Protein AF-A0AAU1R051-F1 (afdb_monomer_lite)

Sequence (104 aa):
MRHAGHLREPRRSDRRRVPAAGIELLRSAAGGNPHTLVADEGACHWTDRVVDPTGLALGMIENTAVACLIHPEHGGTASPPAATSYAAGVSGPHHATACPAGIS

pLDDT: mean 72.98, std 16.53, range [33.25, 91.56]

Secondary structure (DSSP, 8-state):
-------PPPPGGG-EEPPTT-EEEE--TTS---EEEEESTTSEEEES----TTS-EEEEEEESS-EEEEETTTEEEEEPSEEEEEEESS--SS-PEEPPTT--

Radius of gyration: 13.63 Å; chains: 1; bounding box: 28×37×37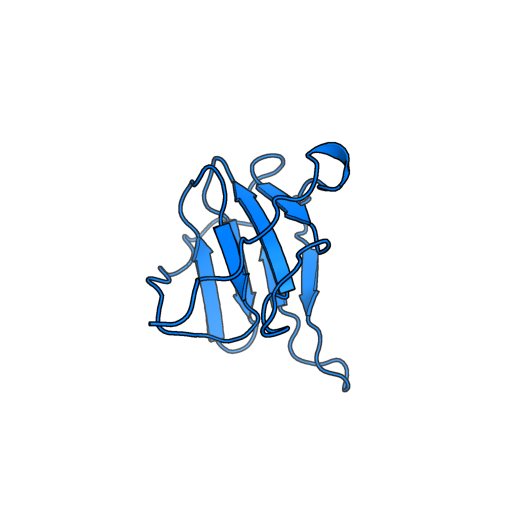 Å

Structure (mmCIF, N/CA/C/O backbone):
data_AF-A0AAU1R051-F1
#
_entry.id   AF-A0AAU1R051-F1
#
loop_
_atom_site.group_PDB
_atom_site.id
_atom_site.type_symbol
_atom_site.label_atom_id
_atom_site.label_alt_id
_atom_site.label_comp_id
_atom_site.label_asym_id
_atom_site.label_entity_id
_atom_site.label_seq_id
_atom_site.pdbx_PDB_ins_code
_atom_site.Cartn_x
_atom_site.Cartn_y
_atom_site.Cartn_z
_atom_site.occupancy
_atom_site.B_iso_or_equiv
_atom_site.auth_seq_id
_atom_site.auth_comp_id
_atom_site.auth_asym_id
_atom_site.auth_atom_id
_atom_site.pdbx_PDB_model_num
ATOM 1 N N . MET A 1 1 ? 17.284 20.217 -19.797 1.00 33.72 1 MET A N 1
ATOM 2 C CA . MET A 1 1 ? 15.942 20.222 -19.177 1.00 33.72 1 MET A CA 1
ATOM 3 C C . MET A 1 1 ? 15.154 19.077 -19.798 1.00 33.72 1 MET A C 1
ATOM 5 O O . MET A 1 1 ? 14.929 19.118 -20.998 1.00 33.72 1 MET A O 1
ATOM 9 N N . ARG A 1 2 ? 14.868 17.997 -19.058 1.00 38.28 2 ARG A N 1
ATOM 10 C CA . ARG A 1 2 ? 14.103 16.843 -19.567 1.00 38.28 2 ARG A CA 1
ATOM 11 C C . ARG A 1 2 ? 12.781 16.771 -18.809 1.00 38.28 2 ARG A C 1
ATOM 13 O O . ARG A 1 2 ? 12.779 16.831 -17.585 1.00 38.28 2 ARG A O 1
ATOM 20 N N . HIS A 1 3 ? 11.691 16.732 -19.569 1.00 34.09 3 HIS A N 1
ATOM 21 C CA . HIS A 1 3 ? 10.315 16.736 -19.092 1.00 34.09 3 HIS A CA 1
ATOM 22 C C . HIS A 1 3 ? 10.044 15.541 -18.172 1.00 34.09 3 HIS A C 1
ATOM 24 O O . HIS A 1 3 ? 10.305 14.399 -18.547 1.00 34.09 3 HIS A O 1
ATOM 30 N N . ALA A 1 4 ? 9.510 15.826 -16.983 1.00 42.25 4 ALA A N 1
ATOM 31 C CA . ALA A 1 4 ? 8.935 14.835 -16.089 1.00 42.25 4 ALA A CA 1
ATOM 32 C C . ALA A 1 4 ? 7.825 14.083 -16.839 1.00 42.25 4 ALA A C 1
ATOM 34 O O . ALA A 1 4 ? 6.837 14.685 -17.263 1.00 42.25 4 ALA A O 1
ATOM 35 N N . GLY A 1 5 ? 8.026 12.781 -17.057 1.00 44.75 5 GLY A N 1
ATOM 36 C CA . GLY A 1 5 ? 6.998 11.902 -17.600 1.00 44.75 5 GLY A CA 1
ATOM 37 C C . GLY A 1 5 ? 5.784 11.948 -16.681 1.00 44.75 5 GLY A C 1
ATOM 38 O O . GLY A 1 5 ? 5.907 11.747 -15.476 1.00 44.75 5 GLY A O 1
ATOM 39 N N . HIS A 1 6 ? 4.632 12.293 -17.243 1.00 50.25 6 HIS A N 1
ATOM 40 C CA . HIS A 1 6 ? 3.390 12.435 -16.502 1.00 50.25 6 HIS A CA 1
ATOM 41 C C . HIS A 1 6 ? 3.009 11.072 -15.911 1.00 50.25 6 HIS A C 1
ATOM 43 O O . HIS A 1 6 ? 2.668 10.151 -16.655 1.00 50.25 6 HIS A O 1
ATOM 49 N N . LEU A 1 7 ? 3.091 10.938 -14.586 1.00 55.56 7 LEU A N 1
ATOM 50 C CA . LEU A 1 7 ? 2.492 9.816 -13.873 1.00 55.56 7 LEU A CA 1
ATOM 51 C C . LEU A 1 7 ? 1.001 9.848 -14.194 1.00 55.56 7 LEU A C 1
ATOM 53 O O . LEU A 1 7 ? 0.305 10.809 -13.865 1.00 55.56 7 LEU A O 1
ATOM 57 N N . ARG A 1 8 ? 0.515 8.844 -14.921 1.00 58.75 8 ARG A N 1
ATOM 58 C CA . ARG A 1 8 ? -0.901 8.781 -15.259 1.00 58.75 8 ARG A CA 1
ATOM 59 C C . ARG A 1 8 ? -1.626 8.151 -14.085 1.00 58.75 8 ARG A C 1
ATOM 61 O O . ARG A 1 8 ? -1.357 6.998 -13.755 1.00 58.75 8 ARG A O 1
ATOM 68 N N . GLU A 1 9 ? -2.530 8.904 -13.468 1.00 57.38 9 GLU A N 1
ATOM 69 C CA . GLU A 1 9 ? -3.298 8.383 -12.345 1.00 57.38 9 GLU A CA 1
ATOM 70 C C . GLU A 1 9 ? -4.149 7.177 -12.791 1.00 57.38 9 GLU A C 1
ATOM 72 O O . GLU A 1 9 ? -4.902 7.272 -13.770 1.00 57.38 9 GLU A O 1
ATOM 77 N N . PRO A 1 10 ? -4.059 6.035 -12.092 1.00 60.72 10 PRO A N 1
ATOM 78 C CA . PRO A 1 10 ? -4.942 4.904 -12.307 1.00 60.72 10 PRO A CA 1
ATOM 79 C C . PRO A 1 10 ? -6.382 5.310 -12.007 1.00 60.72 10 PRO A C 1
ATOM 81 O O . PRO A 1 10 ? -6.654 6.078 -11.073 1.00 60.72 10 PRO A O 1
ATOM 84 N N . ARG A 1 11 ? -7.322 4.763 -12.787 1.00 67.06 11 ARG A N 1
ATOM 85 C CA . ARG A 1 11 ? -8.755 4.985 -12.566 1.00 67.06 11 ARG A CA 1
ATOM 86 C C . ARG A 1 11 ? -9.121 4.500 -11.163 1.00 67.06 11 ARG A C 1
ATOM 88 O O . ARG A 1 11 ? -8.622 3.470 -10.719 1.00 67.06 11 ARG A O 1
ATOM 95 N N . ARG A 1 12 ? -10.030 5.199 -10.468 1.00 62.81 12 ARG A N 1
ATOM 96 C CA . ARG A 1 12 ? -10.477 4.792 -9.116 1.00 62.81 12 ARG A CA 1
ATOM 97 C C . ARG A 1 12 ? -10.986 3.341 -9.061 1.00 62.81 12 ARG A C 1
ATOM 99 O O . ARG A 1 12 ? -10.823 2.701 -8.032 1.00 62.81 12 ARG A O 1
ATOM 106 N N . SER A 1 13 ? -11.539 2.816 -10.158 1.00 67.81 13 SER A N 1
ATOM 107 C CA . SER A 1 13 ? -12.001 1.423 -10.290 1.00 67.81 13 SER A CA 1
ATOM 108 C C . SER A 1 13 ? -10.895 0.369 -10.187 1.00 67.81 13 SER A C 1
ATOM 110 O O . SER A 1 13 ? -11.191 -0.793 -9.937 1.00 67.81 13 SER A O 1
ATOM 112 N N . ASP A 1 14 ? -9.637 0.759 -10.385 1.00 78.00 14 ASP A N 1
ATOM 113 C CA . ASP A 1 14 ? -8.492 -0.155 -10.425 1.00 78.00 14 ASP A CA 1
ATOM 114 C C . ASP A 1 14 ? -7.783 -0.267 -9.069 1.00 78.00 14 ASP A C 1
ATOM 116 O O . ASP A 1 14 ? -6.749 -0.928 -8.947 1.00 78.00 14 ASP A O 1
ATOM 120 N N . ARG A 1 15 ? -8.322 0.409 -8.050 1.00 84.75 15 ARG A N 1
ATOM 121 C CA . ARG A 1 15 ? -7.784 0.434 -6.693 1.00 84.75 15 ARG A CA 1
ATOM 122 C C . ARG A 1 15 ? -8.553 -0.550 -5.823 1.00 84.75 15 ARG A C 1
ATOM 124 O O . ARG A 1 15 ? -9.782 -0.563 -5.830 1.00 84.75 15 ARG A O 1
ATOM 131 N N . ARG A 1 16 ? -7.833 -1.345 -5.033 1.00 89.69 16 ARG A N 1
ATOM 132 C CA . ARG A 1 16 ? -8.419 -2.207 -3.998 1.00 89.69 16 ARG A CA 1
ATOM 133 C C . ARG A 1 16 ? -8.187 -1.611 -2.620 1.00 89.69 16 ARG A C 1
ATOM 135 O O . ARG A 1 16 ? -7.174 -0.955 -2.394 1.00 89.69 16 ARG A O 1
ATOM 142 N N . ARG A 1 17 ? -9.106 -1.859 -1.690 1.00 91.44 17 ARG A N 1
ATOM 143 C CA . ARG A 1 17 ? -8.895 -1.514 -0.278 1.00 91.44 17 ARG A CA 1
ATOM 144 C C . ARG A 1 17 ? -7.749 -2.344 0.291 1.00 91.44 17 ARG A C 1
ATOM 146 O O . ARG A 1 17 ? -7.635 -3.529 -0.026 1.00 91.44 17 ARG A O 1
ATOM 153 N N . VAL A 1 18 ? -6.930 -1.717 1.128 1.00 89.69 18 VAL A N 1
ATOM 154 C CA . VAL A 1 18 ? -5.991 -2.426 1.999 1.00 89.69 18 VAL A CA 1
ATOM 155 C C . VAL A 1 18 ? -6.816 -3.033 3.145 1.00 89.69 18 VAL A C 1
ATOM 157 O O . VAL A 1 18 ? -7.484 -2.276 3.853 1.00 89.69 18 VAL A O 1
ATOM 160 N N . PRO A 1 19 ? -6.874 -4.371 3.290 1.00 87.75 19 PRO A N 1
ATOM 161 C CA . PRO A 1 19 ? -7.527 -5.004 4.432 1.00 87.75 19 PRO A CA 1
ATOM 162 C C . PRO A 1 19 ? -6.708 -4.767 5.706 1.00 87.75 19 PRO A C 1
ATOM 164 O O . PRO A 1 19 ? -5.506 -4.528 5.615 1.00 87.75 19 PRO A O 1
ATOM 167 N N . ALA A 1 20 ? -7.330 -4.917 6.880 1.00 83.50 20 ALA A N 1
ATOM 168 C CA . ALA A 1 20 ? -6.631 -4.808 8.167 1.00 83.50 20 ALA A CA 1
ATOM 169 C C . ALA A 1 20 ? -5.415 -5.752 8.251 1.00 83.50 20 ALA A C 1
ATOM 171 O O . ALA A 1 20 ? -4.347 -5.352 8.673 1.00 83.50 20 ALA A O 1
ATOM 172 N N . ALA A 1 21 ? -5.524 -6.970 7.705 1.00 85.62 21 ALA A N 1
ATOM 173 C CA . ALA A 1 21 ? -4.406 -7.920 7.633 1.00 85.62 21 ALA A CA 1
ATOM 174 C C . ALA A 1 21 ? -3.211 -7.461 6.759 1.00 85.62 21 ALA A C 1
ATOM 176 O O . ALA A 1 21 ? -2.196 -8.153 6.692 1.00 85.62 21 ALA A O 1
ATOM 177 N N . GLY A 1 22 ? -3.335 -6.335 6.054 1.00 88.81 22 GLY A N 1
ATOM 178 C CA . GLY A 1 22 ? -2.326 -5.800 5.152 1.00 88.81 22 GLY A CA 1
ATOM 179 C C . GLY A 1 22 ? -2.250 -6.506 3.795 1.00 88.81 22 GLY A C 1
ATOM 180 O O . GLY A 1 22 ? -2.960 -7.468 3.495 1.00 88.81 22 GLY A O 1
ATOM 181 N N . ILE A 1 23 ? -1.384 -5.982 2.929 1.00 89.56 23 ILE A N 1
ATOM 182 C CA . ILE A 1 23 ? -1.088 -6.528 1.602 1.00 89.56 23 ILE A CA 1
ATOM 183 C C . ILE A 1 23 ? 0.417 -6.716 1.482 1.00 89.56 23 ILE A C 1
ATOM 185 O O . ILE A 1 23 ? 1.167 -5.750 1.578 1.00 89.56 23 ILE A O 1
ATOM 189 N N . GLU A 1 24 ? 0.860 -7.931 1.180 1.00 89.25 24 GLU A N 1
ATOM 190 C CA . GLU A 1 24 ? 2.238 -8.163 0.749 1.00 89.25 24 GLU A CA 1
ATOM 191 C C . GLU A 1 24 ? 2.444 -7.579 -0.660 1.00 89.25 24 GLU A C 1
ATOM 193 O O . GLU A 1 24 ? 1.764 -7.968 -1.612 1.00 89.25 24 GLU A O 1
ATOM 198 N N . LEU A 1 25 ? 3.347 -6.606 -0.783 1.00 85.31 25 LEU A N 1
ATOM 199 C CA . LEU A 1 25 ? 3.659 -5.916 -2.036 1.00 85.3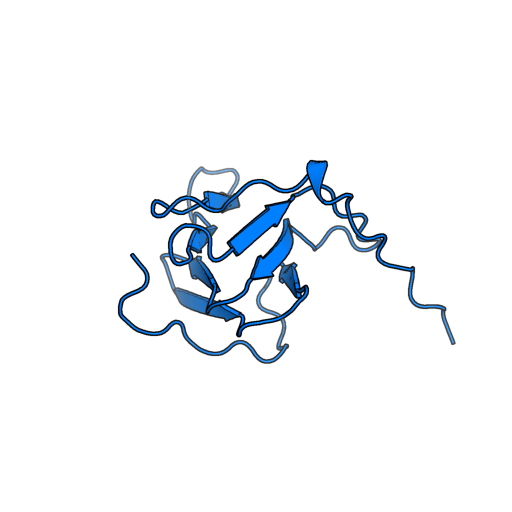1 25 LEU A CA 1
ATOM 200 C C . LEU A 1 25 ? 4.842 -6.539 -2.771 1.00 85.31 25 LEU A C 1
ATOM 202 O O . LEU A 1 25 ? 4.867 -6.569 -3.998 1.00 85.31 25 LEU A O 1
ATOM 206 N N . LEU A 1 26 ? 5.839 -7.003 -2.022 1.00 81.69 26 LEU A N 1
ATOM 207 C CA . LEU A 1 26 ? 7.073 -7.545 -2.569 1.00 81.69 26 LEU A CA 1
ATOM 208 C C . LEU A 1 26 ? 7.564 -8.682 -1.685 1.00 81.69 26 LEU A C 1
ATOM 210 O O . LEU A 1 26 ? 7.578 -8.558 -0.464 1.00 81.69 26 LEU A O 1
ATOM 214 N N . ARG A 1 27 ? 8.031 -9.753 -2.320 1.00 78.88 27 ARG A N 1
ATOM 215 C CA . ARG A 1 27 ? 8.766 -10.850 -1.694 1.00 78.88 27 ARG A CA 1
ATOM 216 C C . ARG A 1 27 ? 10.011 -11.116 -2.523 1.00 78.88 27 ARG A C 1
ATOM 218 O O . ARG A 1 27 ? 9.947 -11.106 -3.752 1.00 78.88 27 ARG A O 1
ATOM 225 N N . SER A 1 28 ? 11.140 -11.363 -1.866 1.00 69.75 28 SER A N 1
ATOM 226 C CA . SER A 1 28 ? 12.364 -11.754 -2.572 1.00 69.75 28 SER A CA 1
ATOM 227 C C . SER A 1 28 ? 12.124 -13.048 -3.351 1.00 69.75 28 SER A C 1
ATOM 229 O O . SER A 1 28 ? 11.358 -13.901 -2.907 1.00 69.75 28 SER A O 1
ATOM 231 N N . ALA A 1 29 ? 12.820 -13.256 -4.471 1.00 59.59 29 ALA A N 1
ATOM 232 C CA . ALA A 1 29 ? 12.658 -14.466 -5.290 1.00 59.59 29 ALA A CA 1
ATOM 233 C C . ALA A 1 29 ? 12.904 -15.780 -4.511 1.00 59.59 29 ALA A C 1
ATOM 235 O O . ALA A 1 29 ? 12.306 -16.805 -4.819 1.00 59.59 29 ALA A O 1
ATOM 236 N N . ALA A 1 30 ? 13.738 -15.737 -3.465 1.00 66.94 30 ALA A N 1
ATOM 237 C CA . ALA A 1 30 ? 13.991 -16.852 -2.545 1.00 66.94 30 ALA A CA 1
ATOM 238 C C . ALA A 1 30 ? 12.911 -17.028 -1.452 1.00 66.94 30 ALA A C 1
ATOM 240 O O . ALA A 1 30 ? 13.072 -17.829 -0.537 1.00 66.94 30 ALA A O 1
ATOM 241 N N . GLY A 1 31 ? 11.825 -16.258 -1.504 1.00 60.06 31 GLY A N 1
ATOM 242 C CA . GLY A 1 31 ? 10.703 -16.339 -0.575 1.00 60.06 31 GLY A CA 1
ATOM 243 C C . GLY A 1 31 ? 10.835 -15.517 0.716 1.00 60.06 31 GLY A C 1
ATOM 244 O O . GLY A 1 31 ? 9.849 -15.420 1.446 1.00 60.06 31 GLY A O 1
ATOM 245 N N . GLY A 1 32 ? 12.006 -14.927 0.990 1.00 65.44 32 GLY A N 1
ATOM 246 C CA . GLY A 1 32 ? 12.279 -14.083 2.165 1.00 65.44 32 GLY A CA 1
ATOM 247 C C . GLY A 1 32 ? 11.920 -12.597 1.988 1.00 65.44 32 GLY A C 1
ATOM 248 O O . GLY A 1 32 ? 11.698 -12.129 0.872 1.00 65.44 32 GLY A O 1
ATOM 249 N N . ASN A 1 33 ? 11.900 -11.842 3.092 1.00 63.16 33 ASN A N 1
ATOM 250 C CA . ASN A 1 33 ? 11.746 -10.376 3.145 1.00 63.16 33 ASN A CA 1
ATOM 251 C C . ASN A 1 33 ? 10.436 -9.803 2.553 1.00 63.16 33 ASN A C 1
ATOM 253 O O . ASN A 1 33 ? 10.488 -8.988 1.626 1.00 63.16 33 ASN A O 1
ATOM 257 N N . PRO A 1 34 ? 9.256 -10.204 3.067 1.00 79.81 34 PRO A N 1
ATOM 258 C CA . PRO A 1 34 ? 7.993 -9.605 2.648 1.00 79.81 34 PRO A CA 1
ATOM 259 C C . PRO A 1 34 ? 7.941 -8.114 3.009 1.00 79.81 34 PRO A C 1
ATOM 261 O O . PRO A 1 34 ? 8.181 -7.743 4.154 1.00 79.81 34 PRO A O 1
ATOM 264 N N . HIS A 1 35 ? 7.605 -7.267 2.040 1.00 85.25 35 HIS A N 1
ATOM 265 C CA . HIS A 1 35 ? 7.201 -5.887 2.291 1.00 85.25 35 HIS A CA 1
ATOM 266 C C . HIS A 1 35 ? 5.684 -5.835 2.378 1.00 85.25 35 HIS A C 1
ATOM 268 O O . HIS A 1 35 ? 5.007 -6.097 1.382 1.00 85.25 35 HIS A O 1
ATOM 274 N N . THR A 1 36 ? 5.151 -5.471 3.538 1.00 89.44 36 THR A N 1
ATOM 275 C CA . THR A 1 36 ? 3.703 -5.462 3.771 1.00 89.44 36 THR A CA 1
ATOM 276 C C . THR A 1 36 ? 3.196 -4.036 3.914 1.00 89.44 36 THR A C 1
ATOM 278 O O . THR A 1 36 ? 3.667 -3.291 4.767 1.00 89.44 36 THR A O 1
ATOM 281 N N . LEU A 1 37 ? 2.219 -3.657 3.094 1.00 90.06 37 LEU A N 1
ATOM 282 C CA . LEU A 1 37 ? 1.450 -2.431 3.256 1.00 90.06 37 LEU A CA 1
ATOM 283 C C . LEU A 1 37 ? 0.322 -2.664 4.264 1.00 90.06 37 LEU A C 1
ATOM 285 O O . LEU A 1 37 ? -0.550 -3.496 4.020 1.00 90.06 37 LEU A O 1
ATOM 289 N N . VAL A 1 38 ? 0.318 -1.904 5.353 1.00 91.19 38 VAL A N 1
ATOM 290 C CA . VAL A 1 38 ? -0.678 -1.972 6.431 1.00 91.19 38 VAL A CA 1
ATOM 291 C C . VAL A 1 38 ? -1.286 -0.591 6.648 1.00 91.19 38 VAL A C 1
ATOM 293 O O . VAL A 1 38 ? -0.601 0.425 6.524 1.00 91.19 38 VAL A O 1
ATOM 296 N N . ALA A 1 39 ? -2.578 -0.539 6.939 1.00 89.75 39 ALA A N 1
ATOM 297 C CA . ALA A 1 39 ? -3.303 0.678 7.281 1.00 89.75 39 ALA A CA 1
ATOM 298 C C . ALA A 1 39 ? -4.581 0.302 8.034 1.00 89.75 39 ALA A C 1
ATOM 300 O O . ALA A 1 39 ? -5.070 -0.819 7.880 1.00 89.75 39 ALA A O 1
ATOM 301 N N . ASP A 1 40 ? -5.157 1.259 8.763 1.00 88.38 40 ASP A N 1
ATOM 302 C CA . ASP A 1 40 ? -6.489 1.090 9.342 1.00 88.38 40 ASP A CA 1
ATOM 303 C C . ASP A 1 40 ? -7.505 0.695 8.261 1.00 88.38 40 ASP A C 1
ATOM 305 O O . ASP A 1 40 ? -7.447 1.156 7.110 1.00 88.38 40 ASP A O 1
ATOM 309 N N . GLU A 1 41 ? -8.459 -0.161 8.630 1.00 86.38 41 GLU A N 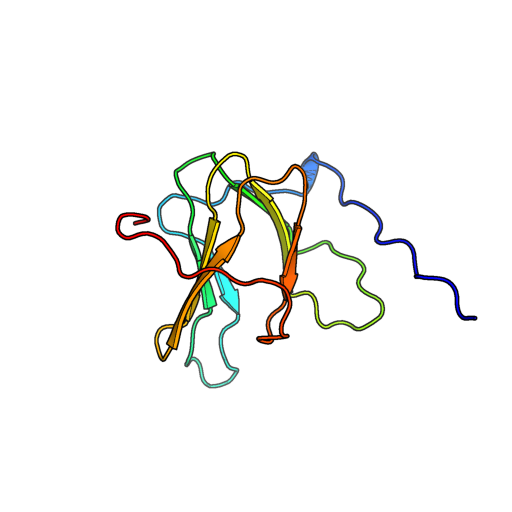1
ATOM 310 C CA . GLU A 1 41 ? -9.414 -0.718 7.679 1.00 86.38 41 GLU A CA 1
ATOM 311 C C . GLU A 1 41 ? -10.169 0.387 6.921 1.00 86.38 41 GLU A C 1
ATOM 313 O O . GLU A 1 41 ? -10.805 1.271 7.494 1.00 86.38 41 GLU A O 1
ATOM 318 N N . GLY A 1 42 ? -10.094 0.337 5.588 1.00 86.56 42 GLY A N 1
ATOM 319 C CA . GLY A 1 42 ? -10.758 1.302 4.712 1.00 86.56 42 GLY A CA 1
ATOM 320 C C . GLY A 1 42 ? -10.081 2.673 4.611 1.00 86.56 42 GLY A C 1
ATOM 321 O O . GLY A 1 42 ? -10.528 3.481 3.796 1.00 86.56 42 GLY A O 1
ATOM 322 N N . ALA A 1 43 ? -9.000 2.919 5.355 1.00 89.50 43 ALA A N 1
ATOM 323 C CA . ALA A 1 43 ? -8.268 4.182 5.326 1.00 89.50 43 ALA A CA 1
ATOM 324 C C . ALA A 1 43 ? -7.234 4.271 4.194 1.00 89.50 43 ALA A C 1
ATOM 326 O O . ALA A 1 43 ? -6.693 5.350 3.955 1.00 89.50 43 ALA A O 1
ATOM 327 N N . CYS A 1 44 ? -6.959 3.165 3.493 1.00 91.44 44 CYS A N 1
ATOM 328 C CA . CYS A 1 44 ? -5.998 3.109 2.396 1.00 91.44 44 CYS A CA 1
ATOM 329 C C . CYS A 1 44 ? -6.528 2.295 1.207 1.00 91.44 44 CYS A C 1
ATOM 331 O O . CYS A 1 44 ? -7.121 1.221 1.360 1.00 91.44 44 CYS A O 1
ATOM 333 N N . HIS A 1 45 ? -6.284 2.811 0.006 1.00 91.56 45 HIS A N 1
ATOM 334 C CA . HIS A 1 45 ? -6.498 2.124 -1.261 1.00 91.56 45 HIS A CA 1
ATOM 335 C C . HIS A 1 45 ? -5.161 1.938 -1.969 1.00 91.56 45 HIS A C 1
ATOM 337 O O . HIS A 1 45 ? -4.332 2.840 -1.966 1.00 91.56 45 HIS A O 1
ATOM 343 N N . TRP A 1 46 ? -4.982 0.786 -2.606 1.00 90.44 46 TRP A N 1
ATOM 344 C CA . TRP A 1 46 ? -3.763 0.366 -3.288 1.00 90.44 46 TRP A CA 1
ATOM 345 C C . TRP A 1 46 ? -4.041 -0.018 -4.741 1.00 90.44 46 TRP A C 1
ATOM 347 O O . TRP A 1 46 ? -5.075 -0.622 -5.042 1.00 90.44 46 TRP A O 1
ATOM 357 N N . THR A 1 47 ? -3.091 0.254 -5.632 1.00 88.00 47 THR A N 1
ATOM 358 C CA . THR A 1 47 ? -3.057 -0.323 -6.981 1.00 88.00 47 THR A CA 1
ATOM 359 C C . THR A 1 47 ? -1.624 -0.500 -7.477 1.00 88.00 47 THR A C 1
ATOM 361 O O . THR A 1 47 ? -0.771 0.352 -7.246 1.00 88.00 47 THR A O 1
ATOM 364 N N . ASP A 1 48 ? -1.377 -1.600 -8.183 1.00 86.44 48 ASP A N 1
ATOM 365 C CA . ASP A 1 48 ? -0.129 -1.900 -8.894 1.00 86.44 48 ASP A CA 1
ATOM 366 C C . ASP A 1 48 ? -0.136 -1.367 -10.338 1.00 86.44 48 ASP A C 1
ATOM 368 O O . ASP A 1 48 ? 0.884 -1.387 -11.025 1.00 86.44 48 ASP A O 1
ATOM 372 N N . ARG A 1 49 ? -1.275 -0.842 -10.813 1.00 86.19 49 ARG A N 1
ATOM 373 C CA . ARG A 1 49 ? -1.436 -0.300 -12.169 1.00 86.19 49 ARG A CA 1
ATOM 374 C C . ARG A 1 49 ? -0.863 1.109 -12.292 1.00 86.19 49 ARG A C 1
ATOM 376 O O . ARG A 1 49 ? -1.578 2.063 -12.592 1.00 86.19 49 ARG A O 1
ATOM 383 N N . VAL A 1 50 ? 0.437 1.236 -12.062 1.00 81.94 50 VAL A N 1
ATOM 384 C CA . VAL A 1 50 ? 1.180 2.491 -12.179 1.00 81.94 50 VAL A CA 1
ATOM 385 C C . VAL A 1 50 ? 2.073 2.442 -13.409 1.00 81.94 50 VAL A C 1
ATOM 387 O O . VAL A 1 50 ? 2.768 1.461 -13.657 1.00 81.94 50 VAL A O 1
ATOM 390 N N . VAL A 1 51 ? 2.063 3.522 -14.189 1.00 81.88 51 VAL A N 1
ATOM 391 C CA . VAL A 1 51 ? 3.038 3.723 -15.263 1.00 81.88 51 VAL A CA 1
ATOM 392 C C . VAL A 1 51 ? 4.182 4.551 -14.698 1.00 81.88 51 VAL A C 1
ATOM 394 O O . VAL A 1 51 ? 4.079 5.773 -14.602 1.00 81.88 51 VAL A O 1
ATOM 397 N N . ASP A 1 52 ? 5.260 3.875 -14.320 1.00 79.19 52 ASP A N 1
ATOM 398 C CA . ASP A 1 52 ? 6.510 4.491 -13.884 1.00 79.19 52 ASP A CA 1
ATOM 399 C C . ASP A 1 52 ? 7.601 4.230 -14.938 1.00 79.19 52 ASP A C 1
ATOM 401 O O . ASP A 1 52 ? 8.016 3.083 -15.109 1.00 79.19 52 ASP A O 1
ATOM 405 N N . PRO A 1 53 ? 8.093 5.266 -15.646 1.00 75.69 53 PRO A N 1
ATOM 406 C CA . PRO A 1 53 ? 9.151 5.121 -16.646 1.00 75.69 53 PRO A CA 1
ATOM 407 C C . PRO A 1 53 ? 10.459 4.519 -16.115 1.00 75.69 53 PRO A C 1
ATOM 409 O O . PRO A 1 53 ? 11.275 4.065 -16.915 1.00 75.69 53 PRO A O 1
ATOM 412 N N . THR A 1 54 ? 10.683 4.543 -14.797 1.00 81.19 54 THR A N 1
ATOM 413 C CA . THR A 1 54 ? 11.868 3.944 -14.166 1.00 81.19 54 THR A CA 1
ATOM 414 C C . THR A 1 54 ? 11.658 2.489 -13.741 1.00 81.19 54 THR A C 1
ATOM 416 O O . THR A 1 54 ? 12.639 1.781 -13.529 1.00 81.19 54 THR A O 1
ATOM 419 N N . GLY A 1 55 ? 10.404 2.028 -13.661 1.00 76.25 55 GLY A N 1
ATOM 420 C CA . GLY A 1 55 ? 10.048 0.676 -13.222 1.00 76.25 55 GLY A CA 1
ATOM 421 C C . GLY A 1 55 ? 10.376 0.380 -11.754 1.00 76.25 55 GLY A C 1
ATOM 422 O O . GLY A 1 55 ? 10.530 -0.785 -11.398 1.00 76.25 55 GLY A O 1
ATOM 423 N N . LEU A 1 56 ? 10.526 1.411 -10.917 1.00 79.44 56 LEU A N 1
ATOM 424 C CA . LEU A 1 56 ? 10.906 1.288 -9.505 1.00 79.44 56 LEU A CA 1
ATOM 425 C C . LEU A 1 56 ? 9.701 1.362 -8.557 1.00 79.44 56 LEU A C 1
ATOM 427 O O . LEU A 1 56 ? 9.783 0.917 -7.408 1.00 79.44 56 LEU A O 1
ATOM 431 N N . ALA A 1 57 ? 8.585 1.933 -9.012 1.00 81.69 57 ALA A N 1
ATOM 432 C CA . ALA A 1 57 ? 7.341 1.954 -8.261 1.00 81.69 57 ALA A CA 1
ATOM 433 C C . ALA A 1 57 ? 6.768 0.537 -8.126 1.00 81.69 57 ALA A C 1
ATOM 435 O O . ALA A 1 57 ? 6.533 -0.149 -9.118 1.00 81.69 57 ALA A O 1
ATOM 436 N N . LEU A 1 58 ? 6.474 0.128 -6.889 1.00 82.62 58 LEU A N 1
ATOM 437 C CA . LEU A 1 58 ? 5.687 -1.082 -6.634 1.00 82.62 58 LEU A CA 1
ATOM 438 C C . LEU A 1 58 ? 4.203 -0.832 -6.928 1.00 82.62 58 LEU A C 1
ATOM 440 O O . LEU A 1 58 ? 3.461 -1.751 -7.262 1.00 82.62 58 LEU A O 1
ATOM 444 N N . GLY A 1 59 ? 3.770 0.420 -6.763 1.00 87.31 59 GLY A N 1
ATOM 445 C CA . GLY A 1 59 ? 2.407 0.861 -7.009 1.00 87.31 59 GLY A CA 1
ATOM 446 C C . GLY A 1 59 ? 2.097 2.183 -6.312 1.00 87.31 59 GLY A C 1
ATOM 447 O O . GLY A 1 59 ? 2.989 2.949 -5.941 1.00 87.31 59 GLY A O 1
ATOM 448 N N . MET A 1 60 ? 0.812 2.472 -6.162 1.00 86.69 60 MET A N 1
ATOM 449 C CA . MET A 1 60 ? 0.295 3.752 -5.686 1.00 86.69 60 MET A CA 1
ATOM 450 C C . MET A 1 60 ? -0.720 3.539 -4.573 1.00 86.69 60 MET A C 1
ATOM 452 O O . MET A 1 60 ? -1.541 2.618 -4.636 1.00 86.69 60 MET A O 1
ATOM 456 N N . ILE A 1 61 ? -0.681 4.432 -3.585 1.00 88.62 61 ILE A N 1
ATOM 457 C CA . ILE A 1 61 ? -1.651 4.493 -2.499 1.00 88.62 61 ILE A CA 1
ATOM 458 C C . ILE A 1 61 ? -2.426 5.813 -2.494 1.00 88.62 61 ILE A C 1
ATOM 460 O O . ILE A 1 61 ? -1.925 6.872 -2.872 1.00 88.62 61 ILE A O 1
ATOM 464 N N . GLU A 1 62 ? -3.659 5.743 -2.013 1.00 88.69 62 GLU A N 1
ATOM 465 C CA . GLU A 1 62 ? -4.463 6.888 -1.579 1.00 88.69 62 GLU A CA 1
ATOM 466 C C . GLU A 1 62 ? -4.922 6.594 -0.154 1.00 88.69 62 GLU A C 1
ATOM 468 O O . GLU A 1 62 ? -5.588 5.580 0.079 1.00 88.69 62 GLU A O 1
ATOM 473 N N . ASN A 1 63 ? -4.547 7.454 0.792 1.00 88.44 63 ASN A N 1
ATOM 474 C CA . ASN A 1 63 ? -4.742 7.199 2.211 1.00 88.44 63 ASN A CA 1
ATOM 475 C C . ASN A 1 63 ? -5.274 8.429 2.955 1.00 88.44 63 ASN A C 1
ATOM 477 O O . ASN A 1 63 ? -4.733 9.529 2.863 1.00 88.44 63 ASN A O 1
ATOM 481 N N . THR A 1 64 ? -6.337 8.228 3.730 1.00 89.38 64 THR A N 1
ATOM 482 C CA . THR A 1 64 ? -6.946 9.262 4.585 1.00 89.38 64 THR A CA 1
ATOM 483 C C . THR A 1 64 ? -6.421 9.225 6.021 1.00 89.38 64 THR A C 1
ATOM 485 O O . THR A 1 64 ? -6.653 10.163 6.777 1.00 89.38 64 THR A O 1
ATOM 488 N N . ALA A 1 65 ? -5.709 8.156 6.389 1.00 88.06 65 ALA A N 1
ATOM 489 C CA . ALA A 1 65 ? -4.970 7.997 7.641 1.00 88.06 65 ALA A CA 1
ATOM 490 C C . ALA A 1 65 ? -3.529 7.547 7.341 1.00 88.06 65 ALA A C 1
ATOM 492 O O . ALA A 1 65 ? -3.142 7.432 6.177 1.00 88.06 65 ALA A O 1
ATOM 493 N N . VAL A 1 66 ? -2.719 7.303 8.373 1.00 87.12 66 VAL A N 1
ATOM 494 C CA . VAL A 1 66 ? -1.350 6.800 8.190 1.00 87.12 66 VAL A CA 1
ATOM 495 C C . VAL A 1 66 ? -1.384 5.410 7.548 1.00 87.12 66 VAL A C 1
ATOM 497 O O . VAL A 1 66 ? -2.124 4.534 7.988 1.00 87.12 66 VAL A O 1
ATOM 500 N N . ALA A 1 67 ? -0.566 5.214 6.516 1.00 88.25 67 ALA A N 1
ATOM 501 C CA . ALA A 1 67 ? -0.315 3.908 5.914 1.00 88.25 67 ALA A CA 1
ATOM 502 C C . ALA A 1 67 ? 1.164 3.549 6.074 1.00 88.25 67 ALA A C 1
ATOM 504 O O . ALA A 1 67 ? 2.025 4.423 6.010 1.00 88.25 67 ALA A O 1
ATOM 505 N N . CYS A 1 68 ? 1.464 2.273 6.272 1.00 86.75 68 CYS A N 1
ATOM 506 C CA . CYS A 1 68 ? 2.786 1.795 6.645 1.00 86.75 68 CYS A CA 1
ATOM 507 C C . CYS A 1 68 ? 3.288 0.708 5.709 1.00 86.75 68 CYS A C 1
ATOM 509 O O . CYS A 1 68 ? 2.611 -0.292 5.509 1.00 86.75 68 CYS A O 1
ATOM 511 N N . LEU A 1 69 ? 4.496 0.881 5.175 1.00 87.88 69 LEU A N 1
ATOM 512 C CA . LEU A 1 69 ? 5.233 -0.165 4.477 1.00 87.88 69 LEU A CA 1
ATOM 513 C C . LEU A 1 69 ? 6.204 -0.818 5.460 1.00 87.88 69 LEU A C 1
ATOM 515 O O . LEU A 1 69 ? 7.210 -0.214 5.832 1.00 87.88 69 LEU A O 1
ATOM 519 N N . ILE A 1 70 ? 5.882 -2.026 5.907 1.00 85.69 70 ILE A N 1
ATOM 520 C CA . ILE A 1 70 ? 6.634 -2.772 6.915 1.00 85.69 70 ILE A CA 1
ATOM 521 C C . ILE A 1 70 ? 7.615 -3.723 6.240 1.00 85.69 70 ILE A C 1
ATOM 523 O O . ILE A 1 70 ? 7.221 -4.539 5.408 1.00 85.69 70 ILE A O 1
ATOM 527 N N . HIS A 1 71 ? 8.876 -3.646 6.659 1.00 79.75 71 HIS A N 1
ATOM 528 C CA . HIS A 1 71 ? 9.929 -4.593 6.335 1.00 79.75 71 HIS A CA 1
ATOM 529 C C . HIS A 1 71 ? 10.342 -5.351 7.615 1.00 79.75 71 HIS A C 1
ATOM 531 O O . HIS A 1 71 ? 10.750 -4.719 8.592 1.00 79.75 71 HIS A O 1
ATOM 537 N N . PRO A 1 72 ? 10.287 -6.696 7.655 1.00 70.25 72 PRO A N 1
ATOM 538 C CA . PRO A 1 72 ? 10.488 -7.463 8.891 1.00 70.25 72 PRO A CA 1
ATOM 539 C C . PRO A 1 72 ? 11.875 -7.306 9.526 1.00 70.25 72 PRO A C 1
ATOM 541 O O . PRO A 1 72 ? 12.005 -7.432 10.737 1.00 70.25 72 PRO A O 1
ATOM 544 N N . GLU A 1 73 ? 12.908 -7.015 8.734 1.00 67.50 73 GLU A N 1
ATOM 545 C CA . GLU A 1 73 ? 14.282 -6.829 9.219 1.00 67.50 73 GLU A CA 1
ATOM 546 C C . GLU A 1 73 ? 14.556 -5.415 9.745 1.00 67.50 73 GLU A C 1
ATOM 548 O O . GLU A 1 73 ? 15.467 -5.250 10.555 1.00 67.50 73 GLU A O 1
ATOM 553 N N . HIS A 1 74 ? 13.843 -4.385 9.278 1.00 70.81 74 HIS A N 1
ATOM 554 C CA . HIS A 1 74 ? 14.232 -2.981 9.510 1.00 70.81 74 HIS A CA 1
ATOM 555 C C . HIS A 1 74 ? 13.081 -2.093 10.017 1.00 70.81 74 HIS A C 1
ATOM 557 O O . HIS A 1 74 ? 13.276 -0.899 10.238 1.00 70.81 74 HIS A O 1
ATOM 563 N N . GLY A 1 75 ? 11.892 -2.661 10.236 1.00 79.12 75 GLY A N 1
ATOM 564 C CA . GLY A 1 75 ? 10.708 -1.939 10.699 1.00 79.12 75 GLY A CA 1
ATOM 565 C C . GLY A 1 75 ? 9.894 -1.317 9.562 1.00 79.12 75 GLY A C 1
ATOM 566 O O . GLY A 1 75 ? 9.979 -1.735 8.410 1.00 79.12 75 GLY A O 1
ATOM 567 N N . GLY A 1 76 ? 9.042 -0.347 9.901 1.00 80.19 76 GLY A N 1
ATOM 568 C CA . GLY A 1 76 ? 8.076 0.239 8.971 1.00 80.19 76 GLY A CA 1
ATOM 569 C C . GLY A 1 76 ? 8.340 1.699 8.617 1.00 80.19 76 GLY A C 1
ATOM 570 O O . GLY A 1 76 ? 8.697 2.505 9.477 1.00 80.19 76 GLY A O 1
ATOM 571 N N . THR A 1 77 ? 8.092 2.032 7.352 1.00 82.38 77 THR A N 1
ATOM 572 C CA . THR A 1 77 ? 8.036 3.403 6.833 1.00 82.38 77 THR A CA 1
ATOM 573 C C . THR A 1 77 ? 6.588 3.877 6.751 1.00 82.38 77 THR A C 1
ATOM 575 O O . THR A 1 77 ? 5.765 3.239 6.099 1.00 82.38 77 THR A O 1
ATOM 578 N N . ALA A 1 78 ? 6.284 5.011 7.374 1.00 81.88 78 ALA A N 1
ATOM 579 C CA . ALA A 1 78 ? 4.979 5.652 7.353 1.00 81.88 78 ALA A CA 1
ATOM 580 C C . ALA A 1 78 ? 4.845 6.643 6.194 1.00 81.88 78 ALA A C 1
ATOM 582 O O . ALA A 1 78 ? 5.711 7.493 5.969 1.00 81.88 78 ALA A O 1
ATOM 583 N N . SER A 1 79 ? 3.691 6.577 5.538 1.00 81.44 79 SER A N 1
ATOM 584 C CA . SER A 1 79 ? 3.155 7.613 4.668 1.00 81.44 79 SER A CA 1
ATOM 585 C C . SER A 1 79 ? 2.075 8.390 5.433 1.00 81.44 79 SER A C 1
ATOM 587 O O . SER A 1 79 ? 1.113 7.777 5.919 1.00 81.44 79 SER A O 1
ATOM 589 N N . PRO A 1 80 ? 2.210 9.720 5.589 1.00 82.50 80 PRO A N 1
ATOM 590 C CA . PRO A 1 80 ? 1.177 10.540 6.211 1.00 82.50 80 PRO A CA 1
ATOM 591 C C . PRO A 1 80 ? -0.086 10.590 5.330 1.00 82.50 80 PRO A C 1
ATOM 593 O O . PRO A 1 80 ? -0.023 10.245 4.148 1.00 82.50 80 PRO A O 1
ATOM 596 N N . PRO A 1 81 ? -1.236 11.035 5.869 1.00 81.56 81 PRO A N 1
ATOM 597 C CA . PRO A 1 81 ? -2.448 11.234 5.080 1.00 81.56 81 PRO A CA 1
ATOM 598 C C . PRO A 1 81 ? -2.180 12.123 3.863 1.00 81.56 81 PRO A C 1
ATOM 600 O O . PRO A 1 81 ? -1.686 13.245 3.997 1.00 81.56 81 PRO A O 1
ATOM 603 N N . ALA A 1 82 ? -2.512 11.625 2.676 1.00 72.50 82 ALA A N 1
ATOM 604 C CA . ALA A 1 82 ? -2.322 12.332 1.421 1.00 72.50 82 ALA A CA 1
ATOM 605 C C . ALA A 1 82 ? -3.366 11.875 0.399 1.00 72.50 82 ALA A C 1
ATOM 607 O O . ALA A 1 82 ? -3.716 10.699 0.319 1.00 72.50 82 ALA A O 1
ATOM 608 N N . ALA A 1 83 ? -3.822 12.801 -0.449 1.00 62.97 83 ALA A N 1
ATOM 609 C CA . ALA A 1 83 ? -4.768 12.472 -1.517 1.00 62.97 83 ALA A CA 1
ATOM 610 C C . ALA A 1 83 ? -4.206 11.432 -2.507 1.00 62.97 83 ALA A C 1
ATOM 612 O O . ALA A 1 83 ? -4.973 10.767 -3.198 1.00 62.97 83 ALA A O 1
ATOM 613 N N . THR A 1 84 ? -2.877 11.301 -2.604 1.00 67.25 84 THR A N 1
ATOM 614 C CA . THR A 1 84 ? -2.175 10.335 -3.457 1.00 67.25 84 THR A CA 1
ATOM 615 C C . THR A 1 84 ? -0.682 10.310 -3.111 1.00 67.25 84 THR A C 1
ATOM 617 O O . THR A 1 84 ? -0.064 11.368 -2.994 1.00 67.25 84 THR A O 1
ATOM 620 N N . SER A 1 85 ? -0.087 9.120 -2.995 1.00 70.88 85 SER A N 1
ATOM 621 C CA . SER A 1 85 ? 1.369 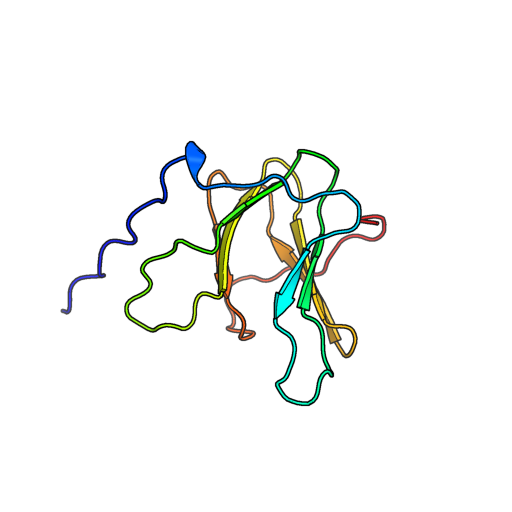8.923 -2.908 1.00 70.88 85 SER A CA 1
ATOM 622 C C . SER A 1 85 ? 1.808 7.605 -3.572 1.00 70.88 85 SER A C 1
ATOM 624 O O . SER A 1 85 ? 0.987 6.731 -3.850 1.00 70.88 85 SER A O 1
ATOM 626 N N . TYR A 1 86 ? 3.100 7.465 -3.886 1.00 67.62 86 TYR A N 1
ATOM 627 C CA . TYR A 1 86 ? 3.664 6.270 -4.532 1.00 67.62 86 TYR A CA 1
ATOM 628 C C . TYR A 1 86 ? 4.418 5.422 -3.511 1.00 67.62 86 TYR A C 1
ATOM 630 O O . TYR A 1 86 ? 5.188 5.961 -2.718 1.00 67.62 86 TYR A O 1
ATOM 638 N N . ALA A 1 87 ? 4.237 4.102 -3.560 1.00 63.84 87 ALA A N 1
ATOM 639 C CA . ALA A 1 87 ? 5.061 3.174 -2.797 1.00 63.84 87 ALA A CA 1
ATOM 640 C C . ALA A 1 87 ? 6.235 2.717 -3.673 1.00 63.84 87 ALA A C 1
ATOM 642 O O . ALA A 1 87 ? 6.042 2.066 -4.704 1.00 63.84 87 ALA A O 1
ATOM 643 N N . ALA A 1 88 ? 7.456 3.060 -3.268 1.00 59.78 88 ALA A N 1
ATOM 644 C CA . ALA A 1 88 ? 8.680 2.578 -3.900 1.00 59.78 88 ALA A CA 1
ATOM 645 C C . ALA A 1 88 ? 9.277 1.430 -3.074 1.00 59.78 88 ALA A C 1
ATOM 647 O O . ALA A 1 88 ? 9.282 1.484 -1.847 1.00 59.78 88 ALA A O 1
ATOM 648 N N . GLY A 1 89 ? 9.795 0.403 -3.752 1.00 46.34 89 GLY A N 1
ATOM 649 C CA . GLY A 1 89 ? 10.416 -0.776 -3.127 1.00 46.34 89 GLY A CA 1
ATOM 650 C C . GLY A 1 89 ? 11.866 -0.572 -2.691 1.00 46.34 89 GLY A C 1
ATOM 651 O O . GLY A 1 89 ? 12.554 -1.532 -2.368 1.00 46.34 89 GLY A O 1
ATOM 652 N N . VAL A 1 90 ? 12.351 0.666 -2.718 1.00 40.34 90 VAL A N 1
ATOM 653 C CA . VAL A 1 90 ? 13.713 1.028 -2.334 1.00 40.34 90 VAL A CA 1
ATOM 654 C C . VAL A 1 90 ? 13.658 2.259 -1.441 1.00 40.34 90 VAL A C 1
ATOM 656 O O . VAL A 1 90 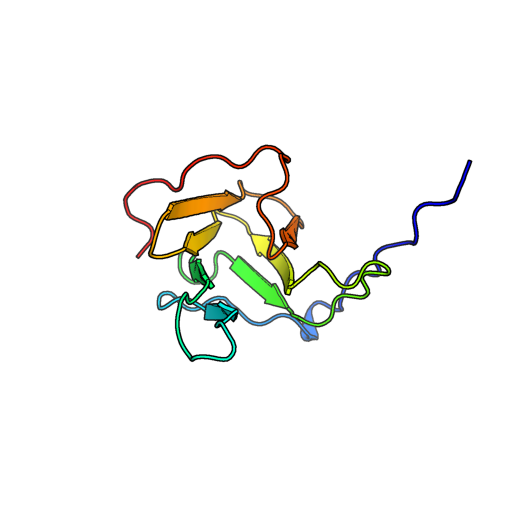? 13.090 3.281 -1.829 1.00 40.34 90 VAL A O 1
ATOM 659 N N . SER A 1 91 ? 14.247 2.153 -0.247 1.00 40.78 91 SER A N 1
ATOM 660 C CA . SER A 1 91 ? 14.467 3.255 0.695 1.00 40.78 91 SER A CA 1
ATOM 661 C C . SER A 1 91 ? 15.310 4.364 0.050 1.00 40.78 91 SER A C 1
ATOM 663 O O . SER A 1 91 ? 16.524 4.425 0.221 1.00 40.78 91 SER A O 1
ATOM 665 N N . GLY A 1 92 ? 14.676 5.237 -0.731 1.00 36.56 92 GLY A N 1
ATOM 666 C CA . GLY A 1 92 ? 15.208 6.543 -1.112 1.00 36.56 92 GLY A CA 1
ATOM 667 C C . GLY A 1 92 ? 14.874 7.594 -0.042 1.00 36.56 92 GLY A C 1
ATOM 668 O O . GLY A 1 92 ? 13.905 7.422 0.696 1.00 36.56 92 GLY A O 1
ATOM 669 N N . PRO A 1 93 ? 15.622 8.709 0.054 1.00 33.25 93 PRO A N 1
ATOM 670 C CA . PRO A 1 93 ? 15.587 9.640 1.192 1.00 33.25 93 PRO A CA 1
ATOM 671 C C . PRO A 1 93 ? 14.349 10.561 1.240 1.00 33.25 93 PRO A C 1
ATOM 673 O O . PRO A 1 93 ? 14.380 11.626 1.856 1.00 33.25 93 PRO A O 1
ATOM 676 N N . HIS A 1 94 ? 13.242 10.194 0.597 1.00 37.81 94 HIS A N 1
ATOM 677 C CA . HIS A 1 94 ? 12.037 11.017 0.572 1.00 37.81 94 HIS A CA 1
ATOM 678 C C . HIS A 1 94 ? 11.241 10.850 1.872 1.00 37.81 94 HIS A C 1
ATOM 680 O O . HIS A 1 94 ? 10.336 10.034 1.947 1.00 37.81 94 HIS A O 1
ATOM 686 N N . HIS A 1 95 ? 11.604 11.638 2.890 1.00 43.31 95 HIS A N 1
ATOM 687 C CA . HIS A 1 95 ? 10.766 12.040 4.033 1.00 43.31 95 HIS A CA 1
ATOM 688 C C . HIS A 1 95 ? 9.907 10.921 4.671 1.00 43.31 95 HIS A C 1
ATOM 690 O O . HIS A 1 95 ? 8.746 11.124 5.023 1.00 43.31 95 HIS A O 1
ATOM 696 N N . ALA A 1 96 ? 10.488 9.730 4.817 1.00 49.12 96 ALA A N 1
ATOM 697 C CA . ALA A 1 96 ? 9.887 8.584 5.484 1.00 49.12 96 ALA A CA 1
ATOM 698 C C . ALA A 1 96 ? 9.906 8.799 7.004 1.00 49.12 96 ALA A C 1
ATOM 700 O O . ALA A 1 96 ? 10.972 8.924 7.606 1.00 49.12 96 ALA A O 1
ATOM 701 N N . THR A 1 97 ? 8.730 8.852 7.629 1.00 60.66 97 THR A N 1
ATOM 702 C CA . THR A 1 97 ? 8.603 8.866 9.097 1.00 60.66 97 THR A CA 1
ATOM 703 C C . THR A 1 97 ? 8.454 7.425 9.591 1.00 60.66 97 THR A C 1
ATOM 705 O O . THR A 1 97 ? 7.960 6.582 8.851 1.00 60.66 97 THR A O 1
ATOM 708 N N . ALA A 1 98 ? 8.874 7.098 10.813 1.00 66.75 98 ALA A N 1
ATOM 709 C CA . ALA A 1 98 ? 8.625 5.769 11.377 1.00 66.75 98 ALA A CA 1
ATOM 710 C C . ALA A 1 98 ? 7.119 5.523 11.601 1.00 66.75 98 ALA A C 1
ATOM 712 O O . ALA A 1 98 ? 6.367 6.447 11.916 1.00 66.75 98 ALA A O 1
ATOM 713 N N . CYS A 1 99 ? 6.684 4.272 11.460 1.00 72.88 99 CYS A N 1
ATOM 714 C CA . CYS A 1 99 ? 5.305 3.869 11.739 1.00 72.88 99 CYS A CA 1
ATOM 715 C C . CYS A 1 99 ? 4.913 4.069 13.212 1.00 72.88 99 CYS A C 1
ATOM 717 O O . CYS A 1 99 ? 5.674 3.665 14.095 1.00 72.88 99 CYS A O 1
ATOM 719 N N . PRO A 1 100 ? 3.736 4.655 13.508 1.00 67.94 100 PRO A N 1
ATOM 720 C CA . PRO A 1 100 ? 3.227 4.720 14.870 1.00 67.94 100 PRO A CA 1
ATOM 721 C C . PRO A 1 100 ? 2.877 3.317 15.386 1.00 67.94 100 PRO A C 1
ATOM 723 O O . PRO A 1 100 ? 2.429 2.449 14.635 1.00 67.94 100 PRO A O 1
ATOM 726 N N . ALA A 1 101 ? 3.072 3.099 16.687 1.00 58.69 101 ALA A N 1
ATOM 727 C CA . ALA A 1 101 ? 2.673 1.859 17.341 1.00 58.69 101 ALA A CA 1
ATOM 728 C C . ALA A 1 101 ? 1.139 1.731 17.333 1.00 58.69 101 ALA A C 1
ATOM 730 O O . ALA A 1 101 ? 0.452 2.645 17.786 1.00 58.69 101 ALA A O 1
ATOM 731 N N . GLY A 1 102 ? 0.611 0.607 16.835 1.00 58.62 102 GLY A N 1
ATOM 732 C CA . GLY A 1 102 ? -0.828 0.300 16.868 1.00 58.62 102 GLY A CA 1
ATOM 733 C C . GLY A 1 102 ? -1.502 0.077 15.512 1.00 58.62 102 GLY A C 1
ATOM 734 O O . GLY A 1 102 ? -2.665 -0.303 15.497 1.00 58.62 102 GLY A O 1
ATOM 735 N N . ILE A 1 103 ? -0.791 0.254 14.396 1.00 58.84 103 ILE A N 1
ATOM 736 C CA . ILE A 1 103 ? -1.268 -0.203 13.083 1.00 58.84 103 ILE A CA 1
ATOM 737 C C . ILE A 1 103 ? -1.072 -1.730 13.056 1.00 58.84 103 ILE A C 1
ATOM 739 O O . ILE A 1 103 ? 0.071 -2.194 13.031 1.00 58.84 103 ILE A O 1
ATOM 743 N N . SER A 1 104 ? -2.164 -2.491 13.184 1.00 50.56 104 SER A N 1
ATOM 744 C CA . SER A 1 104 ? -2.205 -3.968 13.174 1.00 50.56 10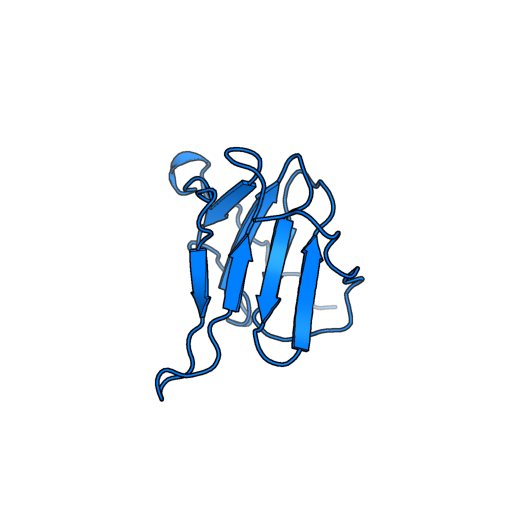4 SER A CA 1
ATOM 745 C C . SER A 1 104 ? -2.766 -4.498 11.871 1.00 50.56 104 SER A C 1
ATOM 747 O O . SER A 1 104 ? -3.800 -3.946 11.439 1.00 50.56 104 SER A O 1
#

Foldseek 3Di:
DDDDDDWDDDDPVQKDWAALVFDFLDAPPVRDWTWTKFDPGPQKIWHCPIDDPVPQFSTKMAGQAWIWGATPVPGIWIDGHDRIDTDGPDPDPPPTDGDDPDSD